Protein AF-A0A0B8QPT9-F1 (afdb_monomer_lite)

Organism: Lactococcus lactis subsp. lactis (NCBI:txid1360)

Foldseek 3Di:
DDDDPPPVVVVVVVVVVVVVLVVQLVDDDPVNLVVVLVVPLPDQLCVVCVVSVHDSVVSVVVCVVSVCPVVSVVVVVVVVVVVVVVVVVVVD

Se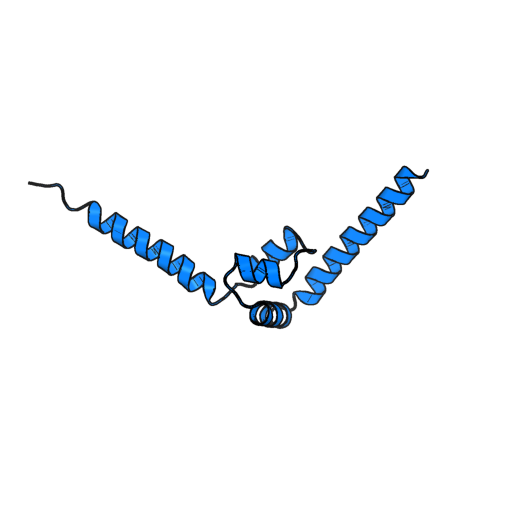quence (92 aa):
MIKWTVGWKLAVFCSFELFKRWRNMTRLTREELEKIIDENPLRSLSSIGEETGNSRVAIEKWLKTYQLDEYRNRKIKRLRGDKARKRRDYQN

pLDDT: mean 75.47, std 15.97, range [41.88, 90.62]

Structure (mmCIF, N/CA/C/O backbone):
data_AF-A0A0B8QPT9-F1
#
_entry.id   AF-A0A0B8QPT9-F1
#
loop_
_atom_site.group_PDB
_atom_site.id
_atom_site.type_symbol
_atom_site.label_atom_id
_atom_site.label_alt_id
_atom_site.label_comp_id
_atom_site.label_asym_id
_atom_site.label_entity_id
_atom_site.label_seq_id
_atom_site.pdbx_PDB_ins_code
_atom_site.Cartn_x
_atom_site.Cartn_y
_atom_site.Cartn_z
_atom_site.occupancy
_atom_site.B_iso_or_equiv
_atom_site.auth_seq_id
_atom_site.auth_comp_id
_atom_site.auth_asym_id
_atom_site.auth_atom_id
_atom_site.pdbx_PDB_model_num
ATOM 1 N N . MET A 1 1 ? -53.802 18.849 -5.471 1.00 44.94 1 MET A N 1
ATOM 2 C CA . MET A 1 1 ? -53.027 18.217 -4.374 1.00 44.94 1 MET A CA 1
ATOM 3 C C . MET A 1 1 ? -52.075 17.193 -4.980 1.00 44.94 1 MET A C 1
ATOM 5 O O . MET A 1 1 ? -52.407 16.664 -6.027 1.00 44.94 1 MET A O 1
ATOM 9 N N . ILE A 1 2 ? -50.939 16.919 -4.326 1.00 55.66 2 ILE A N 1
ATOM 10 C CA . ILE A 1 2 ? -49.791 16.087 -4.765 1.00 55.66 2 ILE A CA 1
ATOM 11 C C . ILE A 1 2 ? -48.734 16.871 -5.566 1.00 55.66 2 ILE A C 1
ATOM 13 O O . ILE A 1 2 ? -48.908 17.079 -6.761 1.00 55.66 2 ILE A O 1
ATOM 17 N N . LYS A 1 3 ? -47.624 17.253 -4.902 1.00 43.00 3 LYS A N 1
ATOM 18 C CA . LYS A 1 3 ? -46.240 17.275 -5.448 1.00 43.00 3 LYS A CA 1
ATOM 19 C C . LYS A 1 3 ? -45.225 17.879 -4.455 1.00 43.00 3 LYS A C 1
ATOM 21 O O . LYS A 1 3 ? -44.623 18.904 -4.723 1.00 43.00 3 LYS A O 1
ATOM 26 N N . TRP A 1 4 ? -45.011 17.236 -3.304 1.00 41.88 4 TRP A N 1
ATOM 27 C CA . TRP A 1 4 ? -43.887 17.587 -2.405 1.00 41.88 4 TRP A CA 1
ATOM 28 C C . TRP A 1 4 ? -43.145 16.369 -1.829 1.00 41.88 4 TRP A C 1
ATOM 30 O O . TRP A 1 4 ? -42.244 16.512 -1.013 1.00 41.88 4 TRP A O 1
ATOM 40 N N . THR A 1 5 ? -43.464 15.149 -2.266 1.00 51.62 5 THR A N 1
ATOM 41 C CA . THR A 1 5 ? -42.904 13.912 -1.689 1.00 51.62 5 THR A CA 1
ATOM 42 C C . THR A 1 5 ? -41.560 13.474 -2.282 1.00 51.62 5 THR A C 1
ATOM 44 O O . THR A 1 5 ? -40.905 12.600 -1.720 1.00 51.62 5 THR A O 1
ATOM 47 N N . VAL A 1 6 ? -41.101 14.071 -3.388 1.00 54.38 6 VAL A N 1
ATOM 48 C CA . VAL A 1 6 ? -39.849 13.662 -4.063 1.00 54.38 6 VAL A CA 1
ATOM 49 C C . VAL A 1 6 ? -38.586 14.348 -3.528 1.00 54.38 6 VAL A C 1
ATOM 51 O O . VAL A 1 6 ? -37.509 13.761 -3.608 1.00 54.38 6 VAL A O 1
ATOM 54 N N . GLY A 1 7 ? -38.693 15.535 -2.919 1.00 52.75 7 GLY A N 1
ATOM 55 C CA . GLY A 1 7 ? -37.522 16.288 -2.438 1.00 52.75 7 GLY A CA 1
ATOM 56 C C . GLY A 1 7 ? -36.811 15.641 -1.242 1.00 52.75 7 GLY A C 1
ATOM 57 O O . GLY A 1 7 ? -35.585 15.639 -1.167 1.00 52.75 7 GLY A O 1
ATOM 58 N N . TRP A 1 8 ? -37.564 15.022 -0.328 1.00 45.50 8 TRP A N 1
ATOM 59 C CA . TRP A 1 8 ? -36.995 14.433 0.891 1.00 45.50 8 TRP A CA 1
ATOM 60 C C . TRP A 1 8 ? -36.226 13.136 0.624 1.00 45.50 8 TRP A C 1
ATOM 62 O O . TRP A 1 8 ? -35.213 12.880 1.269 1.00 45.50 8 TRP A O 1
ATOM 72 N N . LYS A 1 9 ? -36.641 12.346 -0.375 1.00 52.03 9 LYS A N 1
ATOM 73 C CA . LYS A 1 9 ? -35.920 11.126 -0.773 1.00 52.03 9 LYS A CA 1
ATOM 74 C C . LYS A 1 9 ? -34.517 11.440 -1.302 1.00 52.03 9 LYS A C 1
ATOM 76 O O . LYS A 1 9 ? -33.575 10.744 -0.943 1.00 52.03 9 LYS A O 1
ATOM 81 N N . LEU A 1 10 ? -34.371 12.506 -2.092 1.00 53.53 10 LEU A N 1
ATOM 82 C CA . LEU A 1 10 ? -33.079 12.967 -2.614 1.00 53.53 10 LEU A CA 1
ATOM 83 C C . LEU A 1 10 ? -32.167 13.533 -1.516 1.00 53.53 10 LEU A C 1
ATOM 85 O O . LEU A 1 10 ? -30.978 13.226 -1.504 1.00 53.53 10 LEU A O 1
ATOM 89 N N . ALA A 1 11 ? -32.713 14.290 -0.559 1.00 55.97 11 ALA A N 1
ATOM 90 C CA . ALA A 1 11 ? -31.939 14.819 0.566 1.00 55.97 11 ALA A CA 1
ATOM 91 C C . ALA A 1 11 ? -31.410 13.706 1.492 1.00 55.97 11 ALA A C 1
ATOM 93 O O . ALA A 1 11 ? -30.244 13.725 1.887 1.00 55.97 11 ALA A O 1
ATOM 94 N N . VAL A 1 12 ? -32.233 12.692 1.782 1.00 56.31 12 VAL A N 1
ATOM 95 C CA . VAL A 1 12 ? -31.812 11.522 2.574 1.00 56.31 12 VAL A CA 1
ATOM 96 C C . VAL A 1 12 ? -30.774 10.686 1.818 1.00 56.31 12 VAL A C 1
ATOM 98 O O . VAL A 1 12 ? -29.808 10.226 2.422 1.00 56.31 12 VAL A O 1
ATOM 101 N N . PHE A 1 13 ? -30.918 10.532 0.498 1.00 50.62 13 PHE A N 1
ATOM 102 C CA . PHE A 1 13 ? -29.957 9.796 -0.329 1.00 50.62 13 PHE A CA 1
ATOM 103 C C . PHE A 1 13 ? -28.596 10.508 -0.418 1.00 50.62 13 PHE A C 1
ATOM 105 O O . PHE A 1 13 ? -27.557 9.864 -0.284 1.00 50.62 13 PHE A O 1
ATOM 112 N N . CYS A 1 14 ? -28.594 11.840 -0.548 1.00 50.62 14 CYS A N 1
ATOM 113 C CA . CYS A 1 14 ? -27.376 12.655 -0.571 1.00 50.62 14 CYS A CA 1
ATOM 114 C C . CYS A 1 14 ? -26.635 12.607 0.779 1.00 50.62 14 CYS A C 1
ATOM 116 O O . CYS A 1 14 ? -25.421 12.404 0.818 1.00 50.62 14 CYS A O 1
ATOM 118 N N . SER A 1 15 ? -27.370 12.667 1.898 1.00 54.88 15 SER A N 1
ATOM 119 C CA . SER A 1 15 ? -26.802 12.444 3.236 1.00 54.88 15 SER A CA 1
ATOM 120 C C . SER A 1 15 ? -26.268 11.022 3.428 1.00 54.88 15 SER A C 1
ATOM 122 O O . SER A 1 15 ? -25.250 10.842 4.088 1.00 54.88 15 SER A O 1
ATOM 124 N N . PHE A 1 16 ? -26.905 10.002 2.847 1.00 50.12 16 PHE A N 1
ATOM 125 C CA . PHE A 1 16 ? -26.463 8.610 2.977 1.00 50.12 16 PHE A CA 1
ATOM 126 C C . PHE A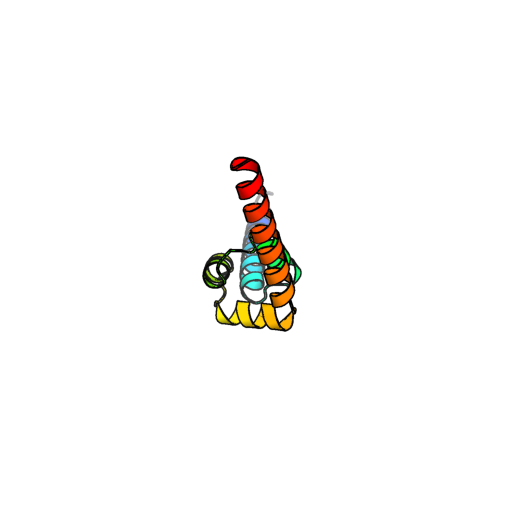 1 16 ? -25.17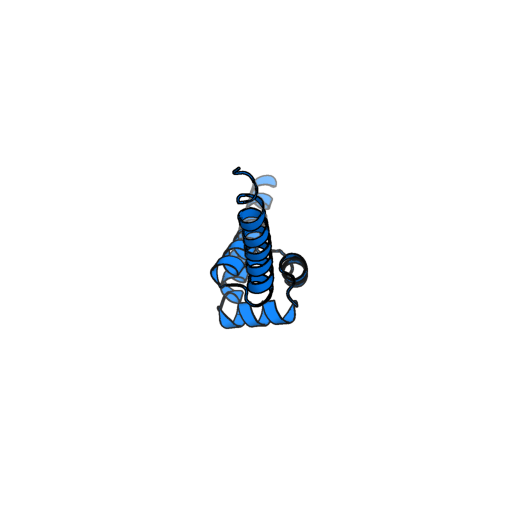3 8.313 2.194 1.00 50.12 16 PHE A C 1
ATOM 128 O O . PHE A 1 16 ? -24.282 7.638 2.712 1.00 50.12 16 PHE A O 1
ATOM 135 N N . GLU A 1 17 ? -25.040 8.845 0.978 1.00 52.19 17 GLU A N 1
ATOM 136 C CA . GLU A 1 17 ? -23.810 8.796 0.170 1.00 52.19 17 GLU A CA 1
ATOM 137 C C . GLU A 1 17 ? -22.653 9.535 0.860 1.00 52.19 17 GLU A C 1
ATOM 139 O O . GLU A 1 17 ? -21.564 8.977 1.023 1.00 52.19 17 GLU A O 1
ATOM 144 N N . LEU A 1 18 ? -22.905 10.750 1.363 1.00 54.44 18 LEU A N 1
ATOM 145 C CA . LEU A 1 18 ? -21.933 11.521 2.145 1.00 54.44 18 LEU A CA 1
ATOM 146 C C . LEU A 1 18 ? -21.538 10.800 3.442 1.00 54.44 18 LEU A C 1
ATOM 148 O O . LEU A 1 18 ? -20.364 10.791 3.805 1.00 54.44 18 LEU A O 1
ATOM 152 N N . PHE A 1 19 ? -22.479 10.123 4.104 1.00 52.84 19 PHE A N 1
ATOM 153 C CA . PHE A 1 19 ? -22.214 9.336 5.307 1.00 52.84 19 PHE A CA 1
ATOM 154 C C . PHE A 1 19 ? -21.430 8.048 5.018 1.00 52.84 19 PHE A C 1
ATOM 156 O O . PHE A 1 19 ? -20.547 7.685 5.793 1.00 52.84 19 PHE A O 1
ATOM 163 N N . LYS A 1 20 ? -21.689 7.355 3.900 1.00 51.94 20 LYS A N 1
ATOM 164 C CA . LYS A 1 20 ? 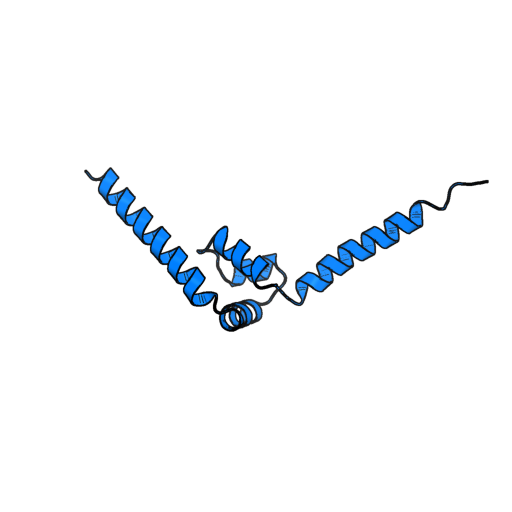-20.841 6.240 3.432 1.00 51.94 20 LYS A CA 1
ATOM 165 C C . LYS A 1 20 ? -19.416 6.716 3.163 1.00 51.94 20 LYS A C 1
ATOM 167 O O . LYS A 1 20 ? -18.467 6.061 3.580 1.00 51.94 20 LYS A O 1
ATOM 172 N N . ARG A 1 21 ? -19.273 7.876 2.526 1.00 52.75 21 ARG A N 1
ATOM 173 C CA . ARG A 1 21 ? -17.979 8.492 2.220 1.00 52.75 21 ARG A CA 1
ATOM 174 C C . ARG A 1 21 ? -17.235 8.924 3.487 1.00 52.75 21 ARG A C 1
ATOM 176 O O . ARG A 1 21 ? -16.040 8.687 3.588 1.00 52.75 21 ARG A O 1
ATOM 183 N N . TRP A 1 22 ? -17.945 9.442 4.491 1.00 51.84 22 TRP A N 1
ATOM 184 C CA . TRP A 1 22 ? -17.393 9.779 5.810 1.00 51.84 22 TRP A CA 1
ATOM 185 C C . TRP A 1 22 ? -17.018 8.544 6.648 1.00 51.84 22 TRP A C 1
ATOM 187 O O . TRP A 1 22 ? -15.978 8.517 7.300 1.00 51.84 22 TRP A O 1
ATOM 197 N N . ARG A 1 23 ? -17.806 7.466 6.582 1.00 50.44 23 ARG A N 1
ATOM 198 C CA . ARG A 1 23 ? -17.505 6.194 7.261 1.00 50.44 23 ARG A CA 1
ATOM 199 C C . ARG A 1 23 ? -16.348 5.432 6.606 1.00 50.44 23 ARG A C 1
ATOM 201 O O . ARG A 1 23 ? -15.557 4.813 7.306 1.00 50.44 23 ARG A O 1
ATOM 208 N N . ASN A 1 24 ? -16.202 5.515 5.286 1.00 52.34 24 ASN A N 1
ATOM 209 C CA . ASN A 1 24 ? -15.059 4.928 4.586 1.00 52.34 24 ASN A CA 1
ATOM 210 C C . ASN A 1 24 ? -13.748 5.686 4.860 1.00 52.34 24 ASN A C 1
ATOM 212 O O . ASN A 1 24 ? -12.685 5.079 4.787 1.00 52.34 24 ASN A O 1
ATOM 216 N N . MET A 1 25 ? -13.797 6.962 5.274 1.00 54.72 25 MET A N 1
ATOM 217 C CA . MET A 1 25 ? -12.593 7.666 5.741 1.00 54.72 25 MET A CA 1
ATOM 218 C C . MET A 1 25 ? -12.007 7.053 7.023 1.00 54.72 25 MET A C 1
ATOM 220 O O . MET A 1 25 ? -10.808 7.171 7.245 1.00 54.72 25 MET A O 1
ATOM 224 N N . THR A 1 26 ? -12.805 6.380 7.863 1.00 61.84 26 THR A N 1
ATOM 225 C CA . THR A 1 26 ? -12.345 5.921 9.190 1.00 61.84 26 THR A CA 1
ATOM 226 C C . THR A 1 26 ? -11.779 4.502 9.218 1.00 61.84 26 THR A C 1
ATOM 228 O O . THR A 1 26 ? -11.064 4.161 10.165 1.00 61.84 26 THR A O 1
ATOM 231 N N . ARG A 1 27 ? -12.045 3.658 8.211 1.00 67.31 27 ARG A N 1
ATOM 232 C CA . ARG A 1 27 ? -11.495 2.295 8.181 1.00 67.31 27 ARG A CA 1
ATOM 233 C C . ARG A 1 27 ? -11.404 1.737 6.763 1.00 67.31 27 ARG A C 1
ATOM 235 O O . ARG A 1 27 ? -12.383 1.209 6.248 1.00 67.31 27 ARG A O 1
ATOM 242 N N . LEU A 1 28 ? -10.205 1.782 6.184 1.00 78.06 28 LEU A N 1
ATOM 243 C CA . LEU A 1 28 ? -9.901 1.031 4.966 1.00 78.06 28 LEU A CA 1
ATOM 244 C C . LEU A 1 28 ? -10.014 -0.470 5.242 1.00 78.06 28 LEU A C 1
ATOM 246 O O . LEU A 1 28 ? -9.415 -1.015 6.185 1.00 78.06 28 LEU A O 1
ATOM 250 N N . THR A 1 29 ? -10.794 -1.139 4.405 1.00 85.81 29 THR A N 1
ATOM 251 C CA . THR A 1 29 ? -10.881 -2.595 4.417 1.00 85.81 29 THR A CA 1
ATOM 252 C C . THR A 1 29 ? -9.629 -3.202 3.789 1.00 85.81 29 THR A C 1
ATOM 254 O O . THR A 1 29 ? -8.896 -2.559 3.034 1.00 85.81 29 THR A O 1
ATOM 257 N N . ARG A 1 30 ? -9.367 -4.472 4.107 1.00 86.81 30 ARG A N 1
ATOM 258 C CA . ARG A 1 30 ? -8.255 -5.217 3.511 1.00 86.81 30 ARG A CA 1
ATOM 259 C C . ARG A 1 30 ? -8.353 -5.253 1.981 1.00 86.81 30 ARG A C 1
ATOM 261 O O . ARG A 1 30 ? -7.350 -5.048 1.310 1.00 86.81 30 ARG A O 1
ATOM 268 N N . GLU A 1 31 ? -9.552 -5.477 1.453 1.00 87.75 31 GLU A N 1
ATOM 269 C CA . GLU A 1 31 ? -9.822 -5.609 0.016 1.00 87.75 31 GLU A CA 1
ATOM 270 C C . GLU A 1 31 ? -9.547 -4.312 -0.754 1.00 87.75 31 GLU A C 1
ATOM 272 O O . GLU A 1 31 ? -8.997 -4.343 -1.851 1.00 87.75 31 GLU A O 1
ATOM 277 N N . GLU A 1 32 ? -9.889 -3.158 -0.180 1.00 86.44 32 GLU A N 1
ATOM 278 C CA . GLU A 1 32 ? -9.590 -1.855 -0.785 1.00 86.44 32 GLU A CA 1
ATOM 279 C C . GLU A 1 32 ? -8.082 -1.591 -0.824 1.00 86.44 32 GLU A C 1
ATOM 281 O O . GLU A 1 32 ? -7.553 -1.178 -1.854 1.00 86.44 32 GLU A O 1
ATOM 286 N N . LEU A 1 33 ? -7.372 -1.896 0.267 1.00 87.12 33 LEU A N 1
ATOM 287 C CA . LEU A 1 33 ? -5.910 -1.815 0.312 1.00 87.12 33 LEU A CA 1
ATOM 288 C C . LEU A 1 33 ? -5.253 -2.758 -0.703 1.00 87.12 33 LEU A C 1
ATOM 290 O O . LEU A 1 33 ? -4.299 -2.360 -1.370 1.00 87.12 33 LEU A O 1
ATOM 294 N N . GLU A 1 34 ? -5.768 -3.980 -0.857 1.00 90.31 34 GLU A N 1
ATOM 295 C CA . GLU A 1 34 ? -5.305 -4.924 -1.878 1.00 90.31 34 GLU A CA 1
ATOM 296 C C . GLU A 1 34 ? -5.532 -4.378 -3.292 1.00 90.31 34 GLU A C 1
ATOM 298 O O . GLU A 1 34 ? -4.595 -4.383 -4.087 1.00 90.31 34 GLU A O 1
ATOM 303 N N . LYS A 1 35 ? -6.713 -3.821 -3.595 1.00 89.62 35 LYS A N 1
ATOM 304 C CA . LYS A 1 35 ? -6.991 -3.196 -4.902 1.00 89.62 35 LYS A CA 1
ATOM 305 C C . LYS A 1 35 ? -6.027 -2.056 -5.221 1.00 89.62 35 LYS A C 1
ATOM 307 O O . LYS A 1 35 ? -5.472 -2.023 -6.314 1.00 89.62 35 LYS A O 1
ATOM 312 N N . ILE A 1 36 ? -5.755 -1.177 -4.257 1.00 87.69 36 ILE A N 1
ATOM 313 C CA . ILE A 1 36 ? -4.818 -0.057 -4.440 1.00 87.69 36 ILE A CA 1
ATOM 314 C C . ILE A 1 36 ? -3.392 -0.569 -4.716 1.00 87.69 36 ILE A C 1
ATOM 316 O O . ILE A 1 36 ? -2.682 -0.039 -5.575 1.00 87.69 36 ILE A O 1
ATOM 320 N N . ILE A 1 37 ? -2.958 -1.622 -4.011 1.00 88.25 37 ILE A N 1
ATOM 321 C CA . ILE A 1 37 ? -1.657 -2.269 -4.252 1.00 88.25 37 ILE A CA 1
ATOM 322 C C . ILE A 1 37 ? -1.627 -2.949 -5.626 1.00 88.25 37 ILE A C 1
ATOM 324 O O . ILE A 1 37 ? -0.578 -2.984 -6.271 1.00 88.25 37 ILE A O 1
ATOM 328 N N . ASP A 1 38 ? -2.749 -3.507 -6.066 1.00 88.19 38 ASP A N 1
ATOM 329 C CA . ASP A 1 38 ? -2.875 -4.206 -7.338 1.00 88.19 38 ASP A CA 1
ATOM 330 C C . ASP A 1 38 ? -2.822 -3.256 -8.531 1.00 88.19 38 ASP A C 1
ATOM 332 O O . ASP A 1 38 ? -2.131 -3.563 -9.504 1.00 88.19 38 ASP A O 1
ATOM 336 N N . GLU A 1 39 ? -3.480 -2.103 -8.424 1.00 88.56 39 GLU A N 1
ATOM 337 C CA . GLU A 1 39 ? -3.445 -1.034 -9.423 1.00 88.56 39 GLU A CA 1
ATOM 338 C C . GLU A 1 39 ? -2.039 -0.456 -9.580 1.00 88.56 39 GLU A C 1
ATOM 340 O O . GLU A 1 39 ? -1.526 -0.334 -10.695 1.00 88.56 39 GLU A O 1
ATOM 345 N N . ASN A 1 40 ? -1.384 -0.108 -8.467 1.00 86.12 40 ASN A N 1
ATOM 346 C CA . ASN A 1 40 ? -0.025 0.410 -8.507 1.00 86.12 40 ASN A CA 1
ATOM 347 C C . ASN A 1 40 ? 0.779 0.046 -7.248 1.0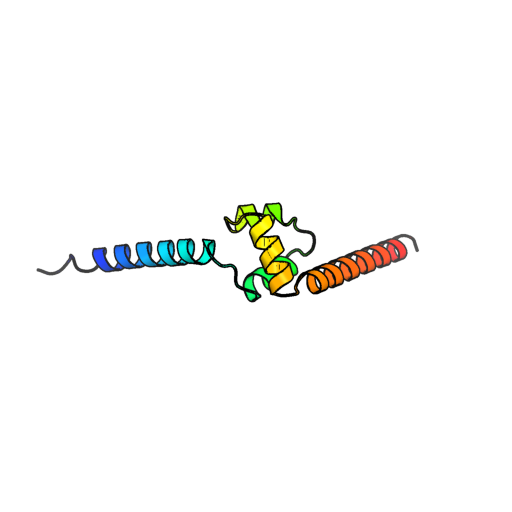0 86.12 40 ASN A C 1
ATOM 349 O O . ASN A 1 40 ? 0.833 0.817 -6.283 1.00 86.12 40 ASN A O 1
ATOM 353 N N . PRO A 1 41 ? 1.538 -1.063 -7.273 1.00 83.88 41 PRO A N 1
ATOM 354 C CA . PRO A 1 41 ? 2.305 -1.501 -6.107 1.00 83.88 41 PRO A CA 1
ATOM 355 C C . PRO A 1 41 ? 3.474 -0.558 -5.770 1.00 83.88 41 PRO A C 1
ATOM 357 O O . PRO A 1 41 ? 4.006 -0.616 -4.659 1.00 83.88 41 PRO A O 1
ATOM 360 N N . LEU A 1 42 ? 3.875 0.323 -6.697 1.00 85.12 42 LEU A N 1
ATOM 361 C CA . LEU A 1 42 ? 4.939 1.316 -6.504 1.00 85.12 42 LEU A CA 1
ATOM 362 C C . LEU A 1 42 ? 4.432 2.640 -5.916 1.00 85.12 42 LEU A C 1
ATOM 364 O O . LEU A 1 42 ? 5.253 3.500 -5.592 1.00 85.12 42 LEU A O 1
ATOM 368 N N . ARG A 1 43 ? 3.114 2.814 -5.753 1.00 86.12 43 ARG A N 1
ATOM 369 C CA . ARG A 1 43 ? 2.533 4.033 -5.180 1.00 86.12 43 ARG A CA 1
ATOM 370 C C . ARG A 1 43 ? 3.037 4.253 -3.753 1.00 86.12 43 ARG A C 1
ATOM 372 O O . ARG A 1 43 ? 3.262 3.298 -3.003 1.00 86.12 43 ARG A O 1
ATOM 379 N N . SER A 1 44 ? 3.267 5.510 -3.380 1.00 87.12 44 SER A N 1
ATOM 380 C CA . SER A 1 44 ? 3.739 5.863 -2.041 1.00 87.12 44 SER A CA 1
ATOM 381 C C . SER A 1 44 ? 2.600 5.774 -1.022 1.00 87.12 44 SER A C 1
ATOM 383 O O . SER A 1 44 ? 1.455 6.096 -1.328 1.00 87.12 44 SER A O 1
ATOM 385 N N . LEU A 1 45 ? 2.916 5.378 0.214 1.00 86.62 45 LEU A N 1
ATOM 386 C CA . LEU A 1 45 ? 1.917 5.296 1.291 1.00 86.62 45 LEU A CA 1
ATOM 387 C C . LEU A 1 45 ? 1.299 6.662 1.614 1.00 86.62 45 LEU A C 1
ATOM 389 O O . LEU A 1 45 ? 0.136 6.735 1.989 1.00 86.62 45 LEU A O 1
ATOM 393 N N . SER A 1 46 ? 2.069 7.740 1.438 1.00 83.94 46 SER A N 1
ATOM 394 C CA . SER A 1 46 ? 1.581 9.110 1.609 1.00 83.94 46 SER A CA 1
ATOM 395 C C . SER A 1 46 ? 0.529 9.472 0.555 1.00 83.94 46 SER A C 1
ATOM 397 O O . SER A 1 46 ? -0.514 9.995 0.918 1.00 83.94 46 SER A O 1
ATOM 399 N N . SER A 1 47 ? 0.749 9.109 -0.717 1.00 86.00 47 SER A N 1
ATOM 400 C CA . SER A 1 47 ? -0.224 9.354 -1.794 1.00 86.00 47 SER A CA 1
ATOM 401 C C . SER A 1 47 ? -1.512 8.550 -1.602 1.00 86.00 47 SER A C 1
ATOM 403 O O . SER A 1 47 ? -2.596 9.062 -1.860 1.00 86.00 47 SER A O 1
ATOM 405 N N . ILE A 1 48 ? -1.405 7.312 -1.105 1.00 86.06 48 ILE A N 1
ATOM 406 C CA . ILE A 1 48 ? -2.581 6.512 -0.728 1.00 86.06 48 ILE A CA 1
ATOM 407 C C . ILE A 1 48 ? -3.339 7.208 0.412 1.00 86.06 48 ILE A C 1
ATOM 409 O O . ILE A 1 48 ? -4.565 7.250 0.404 1.00 86.06 48 ILE A O 1
ATOM 413 N N . GLY A 1 49 ? -2.617 7.790 1.371 1.00 84.44 49 GLY A N 1
ATOM 414 C CA . GLY A 1 49 ? -3.192 8.559 2.474 1.00 84.44 49 GLY A CA 1
ATOM 415 C C . GLY A 1 49 ? -3.960 9.788 2.020 1.00 84.44 49 GLY A C 1
ATOM 416 O O . GLY A 1 49 ? -5.110 9.959 2.404 1.00 84.44 49 GLY A O 1
ATOM 417 N N . GLU A 1 50 ? -3.362 10.595 1.149 1.00 84.56 50 GLU A N 1
ATOM 418 C CA . GLU A 1 50 ? -3.998 11.790 0.587 1.00 84.56 50 GLU A CA 1
ATOM 419 C C . GLU A 1 50 ? -5.298 11.459 -0.160 1.00 84.56 50 GLU A C 1
ATOM 421 O O . GLU A 1 50 ? -6.310 12.125 0.035 1.00 84.56 50 GLU A O 1
ATOM 426 N N . GLU A 1 51 ? -5.301 10.395 -0.964 1.00 82.31 51 GLU A N 1
ATOM 427 C CA . GLU A 1 51 ? -6.474 9.979 -1.743 1.00 82.31 51 GLU A CA 1
ATOM 428 C C . GLU A 1 51 ? -7.590 9.386 -0.875 1.00 82.31 51 GLU A C 1
ATOM 430 O O . GLU A 1 51 ? -8.774 9.605 -1.124 1.00 82.31 51 GLU A O 1
ATOM 435 N N . THR A 1 52 ? -7.215 8.643 0.165 1.00 79.69 52 THR A N 1
ATOM 436 C CA . THR A 1 52 ? -8.169 7.964 1.052 1.00 79.69 52 THR A CA 1
ATOM 437 C C . THR A 1 52 ? -8.546 8.800 2.275 1.00 79.69 52 THR A C 1
ATOM 439 O O . THR A 1 52 ? -9.325 8.341 3.108 1.00 79.69 52 THR A O 1
ATOM 442 N N . GLY A 1 53 ? -8.006 10.018 2.404 1.00 81.62 53 GLY A N 1
ATOM 443 C CA . GLY A 1 53 ? -8.210 10.897 3.559 1.00 81.62 53 GLY A CA 1
ATOM 444 C C . GLY A 1 53 ? -7.581 10.373 4.854 1.00 81.62 53 GLY A C 1
ATOM 445 O O . GLY A 1 53 ? -7.988 10.770 5.943 1.00 81.62 53 GLY A O 1
ATOM 446 N N . ASN A 1 54 ? -6.613 9.460 4.751 1.00 84.31 54 ASN A N 1
ATOM 447 C CA . ASN A 1 54 ? -5.990 8.779 5.878 1.00 84.31 54 ASN A CA 1
ATOM 448 C C . ASN A 1 54 ? -4.547 9.218 6.102 1.00 84.31 54 ASN A C 1
ATOM 450 O O . ASN A 1 54 ? -3.811 9.565 5.180 1.00 84.31 54 ASN A O 1
ATOM 454 N N . SER A 1 55 ? -4.095 9.143 7.353 1.00 85.50 55 SER A N 1
ATOM 455 C CA . SER A 1 55 ? -2.685 9.385 7.634 1.00 85.50 55 SER A CA 1
ATOM 456 C C . SER A 1 55 ? -1.834 8.235 7.094 1.00 85.50 55 SER A C 1
ATOM 458 O O . SER A 1 55 ? -2.206 7.059 7.152 1.00 85.50 55 SER A O 1
ATOM 460 N N . ARG A 1 56 ? -0.628 8.567 6.629 1.00 88.12 56 ARG A N 1
ATOM 461 C CA . ARG A 1 56 ? 0.384 7.578 6.235 1.00 88.12 56 ARG A CA 1
ATOM 462 C C . ARG A 1 56 ? 0.593 6.509 7.316 1.00 88.12 56 ARG A C 1
ATOM 464 O O . ARG A 1 56 ? 0.722 5.330 7.000 1.00 88.12 56 ARG A O 1
ATOM 471 N N . VAL A 1 57 ? 0.626 6.927 8.583 1.00 88.25 57 VAL A N 1
ATOM 472 C CA . VAL A 1 57 ? 0.850 6.043 9.738 1.00 88.25 57 VAL A CA 1
ATOM 473 C C . VAL A 1 57 ? -0.306 5.054 9.909 1.00 88.25 57 VAL A C 1
ATOM 475 O O . VAL A 1 57 ? -0.068 3.885 10.210 1.00 88.25 57 VAL A O 1
ATOM 478 N N . ALA A 1 58 ? -1.551 5.485 9.676 1.00 87.69 58 ALA A N 1
ATOM 479 C CA . ALA A 1 58 ? -2.713 4.599 9.724 1.00 87.69 58 ALA A CA 1
ATOM 480 C C . ALA A 1 58 ? -2.636 3.522 8.634 1.00 87.69 58 ALA A C 1
ATOM 482 O O . ALA A 1 58 ? -2.821 2.340 8.922 1.00 87.69 58 ALA A O 1
ATOM 483 N N . ILE A 1 59 ? -2.258 3.911 7.414 1.00 88.38 59 ILE A N 1
ATOM 484 C CA . ILE A 1 59 ? -2.053 2.975 6.302 1.00 88.38 59 ILE A CA 1
ATOM 485 C C . ILE A 1 59 ? -0.938 1.982 6.617 1.00 88.38 59 ILE A C 1
ATOM 487 O O . ILE A 1 59 ? -1.114 0.786 6.408 1.00 88.38 59 ILE A O 1
ATOM 491 N N . GLU A 1 60 ? 0.187 2.443 7.163 1.00 90.38 60 GLU A N 1
ATOM 492 C CA . GLU A 1 60 ? 1.278 1.553 7.567 1.00 90.38 60 GLU A CA 1
ATOM 493 C C . GLU A 1 60 ? 0.826 0.551 8.642 1.00 90.38 60 GLU A C 1
ATOM 495 O O . GLU A 1 60 ? 1.143 -0.637 8.570 1.00 90.38 60 GLU A O 1
ATOM 500 N N . LYS A 1 61 ? 0.023 1.000 9.613 1.00 90.62 61 LYS A N 1
ATOM 501 C CA . LYS A 1 61 ? -0.560 0.124 10.635 1.00 90.62 61 LYS A CA 1
ATOM 502 C C . LYS A 1 61 ? -1.498 -0.916 10.021 1.00 90.62 61 LYS A C 1
ATOM 504 O O . LYS A 1 61 ? -1.463 -2.077 10.432 1.00 90.62 61 LYS A O 1
ATOM 509 N N . TRP A 1 62 ? -2.318 -0.535 9.045 1.00 89.31 62 TRP A N 1
ATOM 510 C CA . TRP A 1 62 ? -3.229 -1.454 8.361 1.00 89.31 62 TRP A CA 1
ATOM 511 C C . TRP A 1 62 ? -2.502 -2.451 7.465 1.00 89.31 62 TRP A C 1
ATOM 513 O O . TRP A 1 62 ? -2.846 -3.629 7.490 1.00 89.31 62 TRP A O 1
ATOM 523 N N . LEU A 1 63 ? -1.453 -2.029 6.759 1.00 89.69 63 LEU A N 1
ATOM 524 C CA . LEU A 1 63 ? -0.603 -2.931 5.977 1.00 89.69 63 LEU A CA 1
ATOM 525 C C . LEU A 1 63 ? 0.006 -4.033 6.847 1.00 89.69 63 LEU A C 1
ATOM 527 O O . LEU A 1 63 ? -0.090 -5.206 6.482 1.00 89.69 63 LEU A O 1
ATOM 531 N N . LYS A 1 64 ? 0.519 -3.671 8.030 1.00 90.19 64 LYS A N 1
ATOM 532 C CA . LYS A 1 64 ? 1.050 -4.634 9.006 1.00 90.19 64 LYS A CA 1
ATOM 533 C C . LYS A 1 64 ? -0.045 -5.537 9.568 1.00 90.19 64 LYS A C 1
ATOM 535 O O . LYS A 1 64 ? 0.136 -6.747 9.649 1.00 90.19 64 LYS A O 1
ATOM 540 N N . THR A 1 65 ? -1.195 -4.957 9.918 1.00 90.19 65 THR A N 1
ATOM 541 C CA . THR A 1 65 ? -2.339 -5.686 10.497 1.00 90.19 65 THR A CA 1
ATOM 542 C C . THR A 1 65 ? -2.899 -6.729 9.527 1.00 90.19 65 THR A C 1
ATOM 544 O O . THR A 1 65 ? -3.234 -7.835 9.936 1.00 90.19 65 THR A O 1
ATOM 547 N N . TYR A 1 66 ? -2.987 -6.391 8.241 1.00 89.69 66 TYR A N 1
ATOM 548 C CA . TYR A 1 66 ? -3.494 -7.278 7.193 1.00 89.69 66 TYR A CA 1
ATOM 549 C C . TYR A 1 66 ? -2.397 -8.114 6.516 1.00 89.69 66 TYR A C 1
ATOM 551 O O . TYR A 1 66 ? -2.695 -8.847 5.576 1.00 89.69 66 TYR A O 1
ATOM 559 N N . GLN A 1 67 ? -1.144 -8.007 6.972 1.00 89.50 67 GLN A N 1
ATOM 560 C CA . GLN A 1 67 ? 0.019 -8.716 6.420 1.00 89.50 67 GLN A CA 1
ATOM 561 C C . GLN A 1 67 ? 0.232 -8.479 4.908 1.00 89.50 67 GLN A C 1
ATOM 563 O O . GLN A 1 67 ? 0.685 -9.353 4.167 1.00 89.50 67 GLN A O 1
ATOM 568 N N . LEU A 1 68 ? -0.071 -7.267 4.435 1.00 89.94 68 LEU A N 1
ATOM 569 C CA . LEU A 1 68 ? 0.028 -6.888 3.020 1.00 89.94 68 LEU A CA 1
ATOM 570 C C . LEU A 1 68 ? 1.414 -6.361 2.618 1.00 89.94 68 LEU A C 1
ATOM 572 O O . LEU A 1 68 ? 1.686 -6.198 1.426 1.00 89.94 68 LEU A O 1
ATOM 576 N N . ASP A 1 69 ? 2.315 -6.135 3.575 1.00 86.94 69 ASP A N 1
ATOM 577 C CA . ASP A 1 69 ? 3.689 -5.693 3.306 1.00 86.94 69 ASP A CA 1
ATOM 578 C C . ASP A 1 69 ? 4.447 -6.677 2.402 1.00 86.94 69 ASP A C 1
ATOM 580 O O . ASP A 1 69 ? 5.043 -6.295 1.389 1.00 86.94 69 ASP A O 1
ATOM 584 N N . GLU A 1 70 ? 4.375 -7.974 2.712 1.00 88.62 70 GLU A N 1
ATOM 585 C CA . GLU A 1 70 ? 4.993 -9.015 1.887 1.00 88.62 70 GLU A CA 1
ATOM 586 C C . GLU A 1 70 ? 4.317 -9.146 0.522 1.00 88.62 70 GLU A C 1
ATOM 588 O O . GLU A 1 70 ? 4.981 -9.368 -0.496 1.00 88.62 70 GLU A O 1
ATOM 593 N N . TYR A 1 71 ? 2.992 -8.996 0.482 1.00 89.81 71 TYR A N 1
ATOM 594 C CA . TYR A 1 71 ? 2.219 -9.029 -0.755 1.00 89.81 71 TYR A CA 1
ATOM 595 C C . TYR A 1 71 ? 2.669 -7.926 -1.721 1.00 89.81 71 TYR A C 1
ATOM 597 O O . TYR A 1 71 ? 3.061 -8.213 -2.859 1.00 89.81 71 TYR A O 1
ATOM 605 N N . ARG A 1 72 ? 2.736 -6.681 -1.235 1.00 87.31 72 ARG A N 1
ATOM 606 C CA . ARG A 1 72 ? 3.227 -5.535 -2.004 1.00 87.31 72 ARG A CA 1
ATOM 607 C C . ARG A 1 72 ? 4.669 -5.744 -2.467 1.00 87.31 72 ARG A C 1
ATOM 609 O O . ARG A 1 72 ? 4.970 -5.560 -3.648 1.00 87.31 72 ARG A O 1
ATOM 616 N N . ASN A 1 73 ? 5.556 -6.206 -1.584 1.00 90.50 73 ASN A N 1
ATOM 617 C CA . ASN A 1 73 ? 6.960 -6.453 -1.924 1.00 90.50 73 ASN A CA 1
ATOM 618 C C . ASN A 1 73 ? 7.138 -7.523 -3.010 1.00 90.50 73 ASN A C 1
ATOM 620 O O . ASN A 1 73 ? 7.968 -7.358 -3.910 1.00 90.50 73 ASN A O 1
ATOM 624 N N . ARG A 1 74 ? 6.343 -8.601 -2.981 1.00 90.56 74 ARG A N 1
ATOM 625 C CA . ARG A 1 74 ? 6.353 -9.625 -4.038 1.00 90.56 74 ARG A CA 1
ATOM 626 C C . ARG A 1 74 ? 5.953 -9.042 -5.392 1.00 90.56 74 ARG A C 1
ATOM 628 O O . ARG A 1 74 ? 6.627 -9.324 -6.385 1.00 90.56 74 ARG A O 1
ATOM 635 N N . LYS A 1 75 ? 4.923 -8.190 -5.444 1.00 89.50 75 LYS A N 1
ATOM 636 C CA . LYS A 1 75 ? 4.521 -7.509 -6.687 1.00 89.50 75 LYS A CA 1
ATOM 637 C C . LYS A 1 75 ? 5.602 -6.568 -7.214 1.00 89.50 75 LYS A C 1
ATOM 639 O O . LYS A 1 75 ? 5.927 -6.622 -8.398 1.00 89.50 75 LYS A O 1
ATOM 644 N N . ILE A 1 76 ? 6.236 -5.784 -6.339 1.00 89.44 76 ILE A N 1
ATOM 645 C CA . ILE A 1 76 ? 7.357 -4.910 -6.720 1.00 89.44 76 ILE A CA 1
ATOM 646 C C . ILE A 1 76 ? 8.519 -5.726 -7.304 1.00 89.44 76 ILE A C 1
ATOM 648 O O . ILE A 1 76 ? 9.073 -5.351 -8.339 1.00 89.44 76 ILE A O 1
ATOM 652 N N . LYS A 1 77 ? 8.886 -6.854 -6.677 1.00 90.00 77 LYS A N 1
ATOM 653 C CA . LYS A 1 77 ? 9.955 -7.735 -7.177 1.00 90.00 77 LYS A CA 1
ATOM 654 C C . LYS A 1 77 ? 9.638 -8.292 -8.566 1.00 90.00 77 LYS A C 1
ATOM 656 O O . LYS A 1 77 ? 10.510 -8.249 -9.430 1.00 90.00 77 LYS A O 1
ATOM 661 N N . ARG A 1 78 ? 8.401 -8.749 -8.802 1.00 89.62 78 ARG A N 1
ATOM 662 C CA . ARG A 1 78 ? 7.958 -9.228 -10.125 1.00 89.62 78 ARG A CA 1
ATOM 663 C C . ARG A 1 78 ? 8.089 -8.138 -11.189 1.00 89.62 78 ARG A C 1
ATOM 665 O O . ARG A 1 78 ? 8.776 -8.350 -12.181 1.00 89.62 78 ARG A O 1
ATOM 672 N N . LEU A 1 79 ? 7.567 -6.939 -10.920 1.00 87.31 79 LEU A N 1
ATOM 673 C CA . LEU A 1 79 ? 7.668 -5.804 -11.846 1.00 87.31 79 LEU A CA 1
ATOM 674 C C . LEU A 1 79 ? 9.116 -5.420 -12.172 1.00 87.31 79 LEU A C 1
ATOM 676 O O . LEU A 1 79 ? 9.433 -5.075 -13.312 1.00 87.31 79 LEU A O 1
ATOM 680 N N . ARG A 1 80 ? 10.010 -5.465 -11.178 1.00 84.88 80 ARG A N 1
ATOM 681 C CA . ARG A 1 80 ? 11.442 -5.207 -11.392 1.00 84.88 80 ARG A CA 1
ATOM 682 C C . ARG A 1 80 ? 12.091 -6.302 -12.241 1.00 84.88 80 ARG A C 1
ATOM 684 O O . ARG A 1 80 ? 12.853 -5.972 -13.146 1.00 84.88 80 ARG A O 1
ATOM 691 N N . GLY A 1 81 ? 11.762 -7.569 -11.988 1.00 87.25 81 GLY A N 1
ATOM 692 C CA . GLY A 1 81 ? 12.231 -8.703 -12.787 1.00 87.25 81 GLY A CA 1
ATOM 693 C C . GLY A 1 81 ? 11.776 -8.629 -14.247 1.00 87.25 81 GLY A C 1
ATOM 694 O O . GLY A 1 81 ? 12.580 -8.841 -15.153 1.00 87.25 81 GLY A O 1
ATOM 695 N N . ASP A 1 82 ? 10.523 -8.243 -14.491 1.00 82.19 82 ASP A N 1
ATOM 696 C CA . ASP A 1 82 ? 9.981 -8.091 -15.846 1.00 82.19 82 ASP A CA 1
ATOM 697 C C . ASP A 1 82 ? 10.647 -6.947 -16.609 1.00 82.19 82 ASP A C 1
ATOM 699 O O . ASP A 1 82 ? 11.029 -7.114 -17.768 1.00 82.19 82 ASP A O 1
ATOM 703 N N . LYS A 1 83 ? 10.870 -5.799 -15.955 1.00 80.06 83 LYS A N 1
ATOM 704 C CA . LYS A 1 83 ? 11.635 -4.693 -16.553 1.00 80.06 83 LYS A CA 1
ATOM 705 C C . LYS A 1 83 ? 13.074 -5.101 -16.876 1.00 80.06 83 LYS A C 1
ATOM 707 O O . LYS A 1 83 ? 13.588 -4.708 -17.919 1.00 80.06 83 LYS A O 1
ATOM 712 N N . ALA A 1 84 ? 13.718 -5.881 -16.008 1.00 79.25 84 ALA A N 1
ATOM 713 C CA . ALA A 1 84 ? 15.074 -6.373 -16.244 1.00 79.25 84 ALA A CA 1
ATOM 714 C C . ALA A 1 84 ? 15.141 -7.365 -17.417 1.00 79.25 84 ALA A C 1
ATOM 716 O O . ALA A 1 84 ? 16.086 -7.307 -18.200 1.00 79.25 84 ALA A O 1
ATOM 717 N N . ARG A 1 85 ? 14.132 -8.235 -17.582 1.00 77.56 85 ARG A N 1
ATOM 718 C CA . ARG A 1 85 ? 14.006 -9.104 -18.765 1.00 77.56 85 ARG A CA 1
ATOM 719 C C . ARG A 1 85 ? 13.871 -8.293 -20.051 1.00 77.56 85 ARG A C 1
ATOM 721 O O . ARG A 1 85 ? 14.733 -8.417 -20.909 1.00 77.56 85 ARG A O 1
ATOM 728 N N . LYS A 1 86 ? 12.911 -7.365 -20.109 1.00 78.19 86 LYS A N 1
ATOM 729 C CA . LYS A 1 86 ? 12.683 -6.522 -21.296 1.00 78.19 86 LYS A CA 1
ATOM 730 C C . LYS A 1 86 ? 13.917 -5.729 -21.742 1.00 78.19 86 LYS A C 1
ATOM 732 O O . LYS A 1 86 ? 14.102 -5.518 -22.931 1.00 78.19 86 LYS A O 1
ATOM 737 N N . ARG A 1 87 ? 14.764 -5.279 -20.806 1.00 76.06 87 ARG A N 1
ATOM 738 C CA . ARG A 1 87 ? 16.022 -4.585 -21.147 1.00 76.06 87 ARG A CA 1
ATOM 739 C C . ARG A 1 87 ? 17.032 -5.493 -21.846 1.00 76.06 87 ARG A C 1
ATOM 741 O O . ARG A 1 87 ? 17.711 -5.019 -22.744 1.00 76.06 87 ARG A O 1
ATOM 748 N N . ARG A 1 88 ? 17.121 -6.767 -21.444 1.00 71.12 8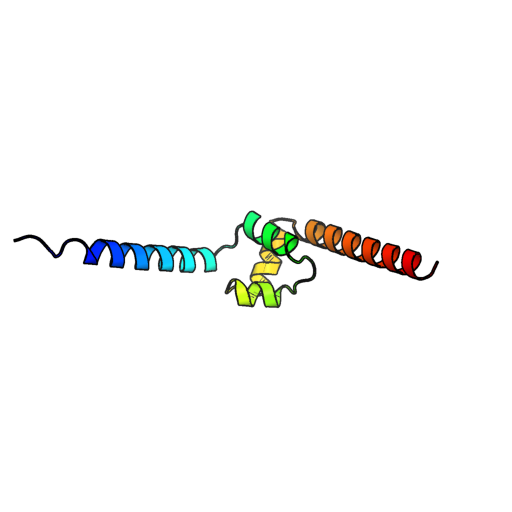8 ARG A N 1
ATOM 749 C CA . ARG A 1 88 ? 17.993 -7.749 -22.106 1.00 71.12 88 ARG A CA 1
ATOM 750 C C . ARG A 1 88 ? 17.496 -8.068 -23.510 1.00 71.12 88 ARG A C 1
ATOM 752 O O . ARG A 1 88 ? 18.303 -8.098 -24.424 1.00 71.12 88 ARG A O 1
ATOM 759 N N . ASP A 1 89 ? 16.185 -8.224 -23.671 1.00 74.56 89 ASP A N 1
ATOM 760 C CA . ASP A 1 89 ? 15.577 -8.537 -24.970 1.00 74.56 89 ASP A CA 1
ATOM 761 C C . ASP A 1 89 ? 15.712 -7.385 -25.984 1.00 74.56 89 ASP A C 1
ATOM 763 O O . ASP A 1 89 ? 15.705 -7.634 -27.177 1.00 74.56 89 ASP A O 1
ATOM 767 N N . TYR A 1 90 ? 15.837 -6.131 -25.528 1.00 73.25 90 TYR A N 1
ATOM 768 C CA . TYR A 1 90 ? 16.083 -4.969 -26.398 1.00 73.25 90 TYR A CA 1
ATOM 769 C C . TYR A 1 90 ? 17.566 -4.790 -26.779 1.00 73.25 90 TYR A C 1
ATOM 771 O O . TYR A 1 90 ? 17.874 -4.081 -27.731 1.00 73.25 90 TYR A O 1
ATOM 779 N N . GLN A 1 91 ? 18.491 -5.359 -25.999 1.00 67.38 91 GLN A N 1
ATOM 780 C CA . GLN A 1 91 ? 19.937 -5.250 -26.241 1.00 67.38 91 GLN A CA 1
ATOM 781 C C . GLN A 1 91 ? 20.514 -6.395 -27.086 1.00 67.38 91 GLN A C 1
ATOM 783 O O . GLN A 1 91 ? 21.645 -6.257 -27.548 1.00 67.38 91 GLN A O 1
ATOM 788 N N . ASN A 1 92 ? 19.768 -7.489 -27.263 1.00 55.72 92 ASN A N 1
ATOM 789 C CA . ASN A 1 92 ? 20.085 -8.591 -28.179 1.00 55.72 92 ASN A CA 1
ATOM 790 C C . ASN A 1 92 ? 19.363 -8.403 -29.514 1.00 55.72 92 ASN A C 1
ATOM 792 O O . ASN A 1 92 ? 19.928 -8.856 -30.531 1.00 55.72 92 ASN A O 1
#

Secondary structure (DSSP, 8-state):
----SHHHHHHHHHHHHHHHHHHHTT---HHHHHHHHHH-TT--HHHHHHHHT--HHHHHHHHHHTTHHHHHHHHHHHHHHHHHHHHHHHH-

Radius of gyration: 20.89 Å; chains: 1; bounding box: 73×28×39 Å